Protein AF-K7LTE2-F1 (afdb_monomer_lite)

Organism: Glycine max (NCBI:txid3847)

Secondary structure (DSSP, 8-state):
--HHHHHHHHHHHHHHHHHHHHTS--S-STTTSPPPPPPHHHHHHH-TTSS---S--HHHHS------TTHHHHHHHHHHHHHTT---------HHHHHHHHHHHHHHHHHHHHHHHHHHHHHHHHHHHHHHHHTT-

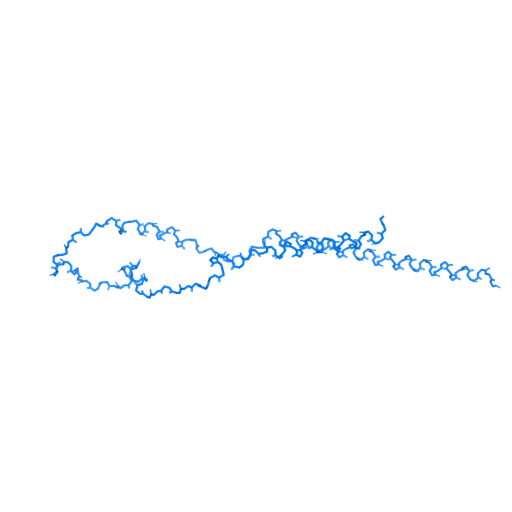Sequence (137 aa):
MSPIGLSFLFLISLALLSIARGQERAPHGLVYESPVAFPPAAYDFFHPNAQKPENKDPCVASKCSPLPLAAQVDATQIYENKASTTQKGGKQIGGGGVAGIITAVAFAVLLAMGIYYVKVTRQANMSRASNSVQSHA

Radius of gyration: 35.5 Å; chains: 1; bounding box: 80×42×93 Å

Foldseek 3Di:
DPPVVVVVVVVVVVVVVVVVVVPPPDCDDPVNDDDDDDDVVVVCVLCVPPPPPPPDPVCVVPVDDDDDPVVPPVSVVVVVVPVVPPPDPDPPCPPVNVVVVVVVVVVVVVVVVVVVVVVVVVVVVVVVVVVVVVVVD

Structure (mmCIF, N/CA/C/O backbone):
data_AF-K7LTE2-F1
#
_entry.id   AF-K7LTE2-F1
#
loop_
_atom_site.group_PDB
_atom_site.id
_atom_site.type_symbol
_atom_site.label_atom_id
_atom_site.label_alt_id
_atom_site.label_comp_id
_atom_site.label_asym_id
_atom_site.label_entity_id
_atom_site.label_seq_id
_atom_site.pdbx_PDB_ins_code
_atom_site.Cartn_x
_atom_site.Cartn_y
_atom_site.Cartn_z
_atom_site.occupancy
_atom_site.B_iso_or_equiv
_atom_site.auth_seq_id
_atom_site.auth_comp_id
_atom_site.auth_asym_id
_atom_site.auth_atom_id
_atom_site.pdbx_PDB_model_num
ATOM 1 N N . MET A 1 1 ? 24.617 -2.999 -17.315 1.00 54.69 1 MET A N 1
ATOM 2 C CA . MET A 1 1 ? 23.200 -3.385 -17.505 1.00 54.69 1 MET A CA 1
ATOM 3 C C . MET A 1 1 ? 22.584 -2.500 -18.571 1.00 54.69 1 MET A C 1
ATOM 5 O O . MET A 1 1 ? 22.782 -1.295 -18.517 1.00 54.69 1 MET A O 1
ATOM 9 N N . SER A 1 2 ? 21.890 -3.089 -19.548 1.00 80.31 2 SER A N 1
ATOM 10 C CA . SER A 1 2 ? 21.141 -2.326 -20.557 1.00 80.31 2 SER A CA 1
ATOM 11 C C . SER A 1 2 ? 20.030 -1.504 -19.878 1.00 80.31 2 SER A C 1
ATOM 13 O O . SER A 1 2 ? 19.411 -2.028 -18.945 1.00 80.31 2 SER A O 1
ATOM 15 N N . PRO A 1 3 ? 19.741 -0.263 -20.321 1.00 78.25 3 PRO A N 1
ATOM 16 C CA . PRO A 1 3 ? 18.633 0.538 -19.785 1.00 78.25 3 PRO A CA 1
ATOM 17 C C . PRO A 1 3 ? 17.294 -0.210 -19.853 1.00 78.25 3 PRO A C 1
ATOM 19 O O . PRO A 1 3 ? 16.482 -0.103 -18.941 1.00 78.25 3 PRO A O 1
ATOM 22 N N . ILE A 1 4 ? 17.122 -1.061 -20.870 1.00 82.81 4 ILE A N 1
ATOM 23 C CA . ILE A 1 4 ? 15.942 -1.916 -21.050 1.00 82.81 4 ILE A CA 1
ATOM 24 C C . ILE A 1 4 ? 15.788 -2.893 -19.875 1.00 82.81 4 ILE A C 1
ATOM 26 O O . ILE A 1 4 ? 14.687 -3.084 -19.365 1.00 82.81 4 ILE A O 1
ATOM 30 N N . GLY A 1 5 ? 16.896 -3.469 -19.398 1.00 82.69 5 GLY A N 1
ATOM 31 C CA . GLY A 1 5 ? 16.885 -4.390 -18.260 1.00 82.69 5 GLY A CA 1
ATOM 32 C C . GLY A 1 5 ? 16.481 -3.702 -16.955 1.00 82.69 5 GLY A C 1
ATOM 33 O O . GLY A 1 5 ? 15.711 -4.262 -16.181 1.00 82.69 5 GLY A O 1
ATOM 34 N N . LEU A 1 6 ? 16.937 -2.464 -16.734 1.00 85.44 6 LEU A N 1
ATOM 35 C CA . LEU A 1 6 ? 16.537 -1.662 -15.571 1.00 85.44 6 LEU A CA 1
ATOM 36 C C . LEU A 1 6 ? 15.048 -1.298 -15.611 1.00 85.44 6 LEU A C 1
ATOM 38 O O . LEU A 1 6 ? 14.363 -1.450 -14.601 1.00 85.44 6 LEU A O 1
ATOM 42 N N . SER A 1 7 ? 14.532 -0.875 -16.769 1.00 85.44 7 SER A N 1
ATOM 43 C CA . SER A 1 7 ? 13.102 -0.592 -16.940 1.00 85.44 7 SER A CA 1
ATOM 44 C C . SER A 1 7 ? 12.242 -1.829 -16.686 1.00 85.44 7 SER A C 1
ATOM 46 O O . SER A 1 7 ? 11.220 -1.734 -16.012 1.00 85.44 7 SER A O 1
ATOM 48 N N . PHE A 1 8 ? 12.671 -3.000 -17.163 1.00 87.12 8 PHE A N 1
ATOM 49 C CA . PHE A 1 8 ? 11.939 -4.248 -16.956 1.00 87.12 8 PHE A CA 1
ATOM 50 C C . PHE A 1 8 ? 11.896 -4.656 -15.476 1.00 87.12 8 PHE A C 1
ATOM 52 O O . PHE A 1 8 ? 10.829 -4.977 -14.956 1.00 87.12 8 PHE A O 1
ATOM 59 N N . LEU A 1 9 ? 13.025 -4.558 -14.763 1.00 88.25 9 LEU A N 1
ATOM 60 C CA . LEU A 1 9 ? 13.078 -4.815 -13.319 1.00 88.25 9 LEU A CA 1
ATOM 61 C C . LEU A 1 9 ? 12.208 -3.833 -12.521 1.00 88.25 9 LEU A C 1
ATOM 63 O O . LEU A 1 9 ? 11.549 -4.238 -11.562 1.00 88.25 9 LEU A O 1
ATOM 67 N N . PHE A 1 10 ? 12.167 -2.559 -12.923 1.00 88.12 10 PHE A N 1
ATOM 68 C CA . PHE A 1 10 ? 11.303 -1.555 -12.300 1.00 88.12 10 PHE A CA 1
ATOM 69 C C . PHE A 1 10 ? 9.816 -1.881 -12.491 1.00 88.12 10 PHE A C 1
ATOM 71 O O . PHE A 1 10 ? 9.054 -1.850 -11.525 1.00 88.12 10 PHE A O 1
ATOM 78 N N . LEU A 1 11 ? 9.407 -2.264 -13.705 1.00 90.19 11 LEU A N 1
ATOM 79 C CA . LEU A 1 11 ? 8.028 -2.671 -13.994 1.00 90.19 11 LEU A CA 1
ATOM 80 C C . LEU A 1 11 ? 7.624 -3.931 -13.220 1.00 90.19 11 LEU A C 1
ATOM 82 O O . LEU A 1 11 ? 6.537 -3.959 -12.645 1.00 90.19 11 LEU A O 1
ATOM 86 N N . ILE A 1 12 ? 8.502 -4.937 -13.134 1.00 91.31 12 ILE A N 1
ATOM 87 C CA . ILE A 1 12 ? 8.261 -6.135 -12.312 1.00 91.31 12 ILE A CA 1
ATOM 88 C C . ILE A 1 12 ? 8.098 -5.749 -10.841 1.00 91.31 12 ILE A C 1
ATOM 90 O O . ILE A 1 12 ? 7.165 -6.205 -10.186 1.00 91.31 12 ILE A O 1
ATOM 94 N N . SER A 1 13 ? 8.964 -4.876 -10.324 1.00 89.69 13 SER A N 1
ATOM 95 C CA . SER A 1 13 ? 8.897 -4.421 -8.930 1.0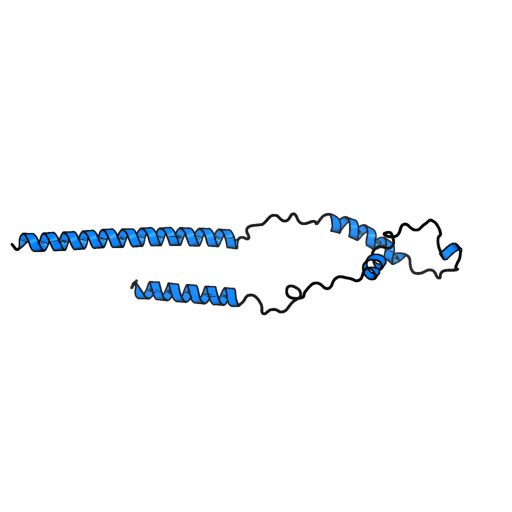0 89.69 13 SER A CA 1
ATOM 96 C C . SER A 1 13 ? 7.583 -3.690 -8.639 1.00 89.69 13 SER A C 1
ATOM 98 O O . SER A 1 13 ? 6.963 -3.913 -7.600 1.00 89.69 13 SER A O 1
ATOM 100 N N . LEU A 1 14 ? 7.115 -2.862 -9.578 1.00 88.81 14 LEU A N 1
ATOM 101 C CA . LEU A 1 14 ? 5.844 -2.150 -9.465 1.00 88.81 14 LEU A CA 1
ATOM 102 C C . LEU A 1 14 ? 4.636 -3.097 -9.543 1.00 88.81 14 LEU A C 1
ATOM 104 O O . LEU A 1 14 ? 3.669 -2.926 -8.797 1.00 88.81 14 LEU A O 1
ATOM 108 N N . ALA A 1 15 ? 4.701 -4.116 -10.405 1.00 87.88 15 ALA A N 1
ATOM 109 C CA . ALA A 1 15 ? 3.675 -5.149 -10.510 1.00 87.88 15 ALA A CA 1
ATOM 110 C C . ALA A 1 15 ? 3.579 -5.969 -9.214 1.00 87.88 15 ALA A C 1
ATOM 112 O O . ALA A 1 15 ? 2.489 -6.129 -8.671 1.00 87.88 15 ALA A O 1
ATOM 113 N N . LEU A 1 16 ? 4.716 -6.405 -8.661 1.00 86.75 16 LEU A N 1
ATOM 114 C CA . LEU A 1 16 ? 4.771 -7.131 -7.388 1.00 86.75 16 LEU A CA 1
ATOM 115 C C . LEU A 1 16 ? 4.229 -6.292 -6.223 1.00 86.75 16 LEU A C 1
ATOM 117 O O . LEU A 1 16 ? 3.462 -6.805 -5.409 1.00 86.75 16 LEU A O 1
ATOM 121 N N . LEU A 1 17 ? 4.561 -4.997 -6.164 1.00 83.94 17 LEU A N 1
ATOM 122 C CA . LEU A 1 17 ? 4.025 -4.091 -5.145 1.00 83.94 17 LEU A CA 1
ATOM 123 C C . LEU A 1 17 ? 2.504 -3.913 -5.277 1.00 83.94 17 LEU A C 1
ATOM 125 O O . LEU A 1 17 ? 1.796 -3.858 -4.272 1.00 83.94 17 LEU A O 1
ATOM 129 N N . SER A 1 18 ? 1.997 -3.852 -6.510 1.00 80.62 18 SER A N 1
ATOM 130 C CA . SER A 1 18 ? 0.560 -3.746 -6.783 1.00 80.62 18 SER A CA 1
ATOM 131 C C . SER A 1 18 ? -0.185 -5.016 -6.372 1.00 80.62 18 SER A C 1
ATOM 133 O O . SER A 1 18 ? -1.240 -4.921 -5.755 1.00 80.62 18 SER A O 1
ATOM 135 N N . ILE A 1 19 ? 0.385 -6.197 -6.635 1.00 77.88 19 ILE A N 1
ATOM 136 C CA . ILE A 1 19 ? -0.175 -7.481 -6.185 1.00 77.88 19 ILE A CA 1
ATOM 137 C C . ILE A 1 19 ? -0.167 -7.554 -4.655 1.00 77.88 19 ILE A C 1
ATOM 139 O O . ILE A 1 19 ? -1.172 -7.930 -4.063 1.00 77.88 19 ILE A O 1
ATOM 143 N N . ALA A 1 20 ? 0.923 -7.137 -4.004 1.00 75.12 20 ALA A N 1
ATOM 144 C CA . ALA A 1 20 ? 1.012 -7.120 -2.545 1.00 75.12 20 ALA A CA 1
ATOM 145 C C . ALA A 1 20 ? -0.049 -6.211 -1.901 1.00 75.12 20 ALA A C 1
ATOM 147 O O . ALA A 1 20 ? -0.611 -6.575 -0.873 1.00 75.12 20 ALA A O 1
ATOM 148 N N . ARG A 1 21 ? -0.368 -5.063 -2.520 1.00 70.44 21 ARG A N 1
ATOM 149 C CA . ARG A 1 21 ? -1.491 -4.215 -2.083 1.00 70.44 21 ARG A CA 1
ATOM 150 C C . ARG A 1 21 ? -2.859 -4.783 -2.450 1.00 70.44 21 ARG A C 1
ATOM 152 O O . ARG A 1 21 ? -3.785 -4.652 -1.672 1.00 70.44 21 ARG A O 1
ATOM 159 N N . GLY A 1 22 ? -3.008 -5.437 -3.600 1.00 63.59 22 GLY A N 1
ATOM 160 C CA . GLY A 1 22 ? -4.262 -6.097 -3.985 1.00 63.59 22 GLY A CA 1
ATOM 161 C C . GLY A 1 22 ? -4.593 -7.340 -3.148 1.00 63.59 22 GLY A C 1
ATOM 162 O O . GLY A 1 22 ? -5.724 -7.810 -3.178 1.00 63.59 22 GLY A O 1
ATOM 163 N N . GLN A 1 23 ? -3.619 -7.871 -2.401 1.00 59.16 23 GLN A N 1
ATOM 164 C CA . GLN A 1 23 ? -3.800 -8.921 -1.395 1.00 59.16 23 GLN A CA 1
ATOM 165 C C . GLN A 1 23 ? -4.253 -8.376 -0.032 1.00 59.16 23 GLN A C 1
ATOM 167 O O . GLN A 1 23 ? -4.312 -9.147 0.930 1.00 59.16 23 GLN A O 1
ATOM 172 N N . GLU A 1 24 ? -4.582 -7.080 0.079 1.00 58.25 24 GLU A N 1
ATOM 173 C CA . GLU A 1 24 ? -5.401 -6.583 1.185 1.00 58.25 24 GLU A CA 1
ATOM 174 C C . GLU A 1 24 ? -6.631 -7.493 1.236 1.00 58.25 24 GLU A C 1
ATOM 176 O O . GLU A 1 24 ? -7.380 -7.590 0.263 1.00 58.25 24 GLU A O 1
ATOM 181 N N . ARG A 1 25 ? -6.678 -8.312 2.295 1.00 64.62 25 ARG A N 1
ATOM 182 C CA . ARG A 1 25 ? -7.576 -9.456 2.487 1.00 64.62 25 ARG A CA 1
ATOM 183 C C . ARG A 1 25 ? -8.928 -9.183 1.836 1.00 64.62 25 ARG A C 1
ATOM 185 O O . ARG A 1 25 ? -9.488 -8.110 2.045 1.00 64.62 25 ARG A O 1
ATOM 192 N N . ALA A 1 26 ? -9.455 -10.163 1.091 1.00 63.75 26 ALA A N 1
ATOM 193 C CA . ALA A 1 26 ? -10.818 -10.078 0.569 1.00 63.75 26 ALA A CA 1
ATOM 194 C C . ALA A 1 26 ? -11.764 -9.563 1.673 1.00 63.75 26 ALA A C 1
ATOM 196 O O . ALA A 1 26 ? -11.496 -9.853 2.841 1.00 63.75 26 ALA A O 1
ATOM 197 N N . PRO A 1 27 ? -12.811 -8.790 1.329 1.00 66.25 27 PRO A N 1
ATOM 198 C CA . PRO A 1 27 ? -13.581 -7.964 2.262 1.00 66.25 27 PRO A CA 1
ATOM 199 C C . PRO A 1 27 ? -14.478 -8.810 3.177 1.00 66.25 27 PRO A C 1
ATOM 201 O O . PRO A 1 27 ? -15.700 -8.742 3.144 1.00 66.25 27 PRO A O 1
ATOM 204 N N . HIS A 1 28 ? -13.858 -9.684 3.954 1.00 73.44 28 HIS A N 1
ATOM 205 C CA . HIS A 1 28 ? -14.460 -10.634 4.856 1.00 73.44 28 HIS A CA 1
ATOM 206 C C . HIS A 1 28 ? -13.813 -10.457 6.225 1.00 73.44 28 HIS A C 1
ATOM 208 O O . HIS A 1 28 ? -12.604 -10.258 6.359 1.00 73.44 28 HIS A O 1
ATOM 214 N N . GLY A 1 29 ? -14.641 -10.531 7.257 1.00 74.19 29 GLY A N 1
ATOM 215 C CA . GLY A 1 29 ? -14.233 -10.332 8.639 1.00 74.19 29 GLY A CA 1
ATOM 216 C C . GLY A 1 29 ? -14.840 -9.075 9.249 1.00 74.19 29 GLY A C 1
ATOM 217 O O . GLY A 1 29 ? -15.235 -8.143 8.551 1.00 74.19 29 GLY A O 1
ATOM 218 N N . LEU A 1 30 ? -14.869 -9.071 10.581 1.00 74.31 30 LEU A N 1
ATOM 219 C CA . LEU A 1 30 ? -15.496 -8.061 11.443 1.00 74.31 30 LEU A CA 1
ATOM 220 C C . LEU A 1 30 ? -15.049 -6.614 11.174 1.00 74.31 30 LEU A C 1
ATOM 222 O O . LEU A 1 30 ? -15.724 -5.685 11.591 1.00 74.31 30 LEU A O 1
ATOM 226 N N . VAL A 1 31 ? -13.924 -6.406 10.482 1.00 77.75 31 VAL A N 1
ATOM 227 C CA . VAL A 1 31 ? -13.444 -5.070 10.086 1.00 77.75 31 VAL A CA 1
ATOM 228 C C . VAL A 1 31 ? -14.336 -4.433 9.011 1.00 77.75 31 VAL A C 1
ATOM 230 O O . VAL A 1 31 ? -14.451 -3.212 8.967 1.00 77.75 31 VAL A O 1
ATOM 233 N N . TYR A 1 32 ? -14.964 -5.244 8.154 1.00 75.44 32 TYR A N 1
ATOM 234 C CA . TYR A 1 32 ? -15.868 -4.783 7.092 1.00 75.44 32 TYR A CA 1
ATOM 235 C C . TYR A 1 32 ? -17.343 -4.808 7.508 1.00 75.44 32 TYR A C 1
ATOM 237 O O . TYR A 1 32 ? -18.196 -4.301 6.779 1.00 75.44 32 TYR A O 1
ATOM 245 N N . GLU A 1 33 ? -17.661 -5.403 8.657 1.00 79.06 33 GLU A N 1
ATOM 246 C CA . GLU A 1 33 ? -19.015 -5.396 9.194 1.00 79.06 33 GLU A CA 1
ATOM 247 C C . GLU A 1 33 ? -19.285 -4.045 9.864 1.00 79.06 33 GLU A C 1
ATOM 249 O O . GLU A 1 33 ? -18.483 -3.551 10.658 1.00 79.06 33 GLU A O 1
ATOM 254 N N . SER A 1 34 ? -20.413 -3.415 9.531 1.00 80.50 34 SER A N 1
ATOM 255 C CA . SER A 1 34 ? -20.828 -2.199 10.231 1.00 80.50 34 SER A CA 1
ATOM 256 C C . SER A 1 34 ? -21.174 -2.576 11.673 1.00 80.50 34 SER A C 1
ATOM 258 O O . SER A 1 34 ? -22.015 -3.458 11.856 1.00 80.50 34 SER A O 1
ATOM 260 N N . PRO A 1 35 ? -20.567 -1.951 12.699 1.00 78.62 35 PRO A N 1
ATOM 261 C CA . PRO A 1 35 ? -20.861 -2.300 14.079 1.00 78.62 35 PRO A CA 1
ATOM 262 C C . PRO A 1 35 ? -22.347 -2.062 14.354 1.00 78.62 35 PRO A C 1
ATOM 264 O O . PRO A 1 35 ? -22.836 -0.933 14.278 1.00 78.62 35 PRO A O 1
ATOM 267 N N . VAL A 1 36 ? -23.075 -3.135 14.658 1.00 82.19 36 VAL A N 1
ATOM 268 C CA . VAL A 1 36 ? -24.469 -3.038 15.086 1.00 82.19 36 VAL A CA 1
ATOM 269 C C . VAL A 1 36 ? -24.474 -2.447 16.490 1.00 82.19 36 VAL A C 1
ATOM 271 O O . VAL A 1 36 ? -23.858 -2.990 17.408 1.00 82.19 36 VAL A O 1
ATOM 274 N N . ALA A 1 37 ? -25.149 -1.312 16.661 1.00 83.06 37 ALA A N 1
ATOM 275 C CA . ALA A 1 37 ? -25.312 -0.713 17.976 1.00 83.06 37 ALA A CA 1
ATOM 276 C C . ALA A 1 37 ? -26.110 -1.667 18.877 1.00 83.06 37 ALA A C 1
ATOM 278 O O . ALA A 1 37 ? -27.190 -2.131 18.504 1.00 83.06 37 ALA A O 1
ATOM 279 N N . PHE A 1 38 ? -25.582 -1.955 20.068 1.00 82.75 38 PHE A N 1
ATOM 280 C CA . PHE A 1 38 ? -26.312 -2.734 21.062 1.00 82.75 38 PHE A CA 1
ATOM 281 C C . PHE A 1 38 ? -27.595 -1.992 21.476 1.00 82.75 38 PHE A C 1
ATOM 283 O O . PHE A 1 38 ? -27.557 -0.772 21.665 1.00 82.75 38 PHE A O 1
ATOM 290 N N . PRO A 1 39 ? -28.730 -2.694 21.647 1.00 88.00 39 PRO A N 1
ATOM 291 C CA . PRO A 1 39 ? -29.947 -2.070 22.150 1.00 88.00 39 PRO A CA 1
ATOM 292 C C . PRO A 1 39 ? -29.725 -1.550 23.585 1.00 88.00 39 PRO A C 1
ATOM 294 O O . PRO A 1 39 ? -29.016 -2.206 24.352 1.00 88.00 39 PRO A O 1
ATOM 297 N N . PRO A 1 40 ? -30.359 -0.434 24.004 1.00 84.31 40 PRO A N 1
ATOM 298 C CA . PRO A 1 40 ? -30.192 0.124 25.353 1.00 84.31 40 PRO A CA 1
ATOM 299 C C . PRO A 1 40 ? -30.445 -0.887 26.483 1.00 84.31 40 PRO A C 1
ATOM 301 O O . PRO A 1 40 ? -29.722 -0.903 27.471 1.00 84.31 40 PRO A O 1
ATOM 304 N N . ALA A 1 41 ? -31.388 -1.816 26.296 1.00 83.88 41 ALA A N 1
ATOM 305 C CA . ALA A 1 41 ? -31.659 -2.881 27.264 1.00 83.88 41 ALA A CA 1
ATOM 306 C C . ALA A 1 41 ? -30.458 -3.822 27.500 1.00 83.88 41 ALA A C 1
ATOM 308 O O . ALA A 1 41 ? -30.298 -4.357 28.594 1.00 83.88 41 ALA A O 1
ATOM 309 N N . ALA A 1 42 ? -29.591 -4.020 26.498 1.00 86.50 42 ALA A N 1
ATOM 310 C CA . ALA A 1 42 ? -28.360 -4.789 26.675 1.00 86.50 42 ALA A CA 1
ATOM 311 C C . ALA A 1 42 ? -27.339 -4.018 27.523 1.00 86.50 42 ALA A C 1
ATOM 313 O O . ALA A 1 42 ? -26.614 -4.629 28.302 1.00 86.50 42 ALA A O 1
ATOM 314 N N . TYR A 1 43 ? -27.305 -2.685 27.419 1.00 84.75 43 TYR A N 1
ATOM 315 C CA . TYR A 1 43 ? -26.490 -1.862 28.309 1.00 84.75 43 TYR A CA 1
ATOM 316 C C . TYR A 1 43 ? -26.952 -2.023 29.762 1.00 84.75 43 TYR A C 1
ATOM 318 O O . TYR A 1 43 ? -26.125 -2.344 30.612 1.00 84.75 43 TYR A O 1
ATOM 326 N N . ASP A 1 44 ? -28.254 -1.907 30.031 1.00 83.25 44 ASP A N 1
ATOM 327 C CA . ASP A 1 44 ? -28.811 -2.066 31.383 1.00 83.25 44 ASP A CA 1
ATOM 328 C C . ASP A 1 44 ? -28.549 -3.464 31.966 1.00 83.25 44 ASP A C 1
ATOM 330 O O . ASP A 1 44 ? -28.218 -3.592 33.144 1.00 83.25 44 ASP A O 1
ATOM 334 N N . PHE A 1 45 ? -28.613 -4.512 31.135 1.00 83.69 45 PHE A N 1
ATOM 335 C CA . PHE A 1 45 ? -28.299 -5.883 31.549 1.00 83.69 45 PHE A CA 1
ATOM 336 C C . PHE A 1 45 ? -26.869 -6.026 32.099 1.00 83.69 45 PHE A C 1
ATOM 338 O O . PHE A 1 45 ? -26.660 -6.697 33.108 1.00 83.69 45 PHE A O 1
ATOM 345 N N . PHE A 1 46 ? -25.881 -5.387 31.462 1.00 84.12 46 PHE A N 1
ATOM 346 C CA . PHE A 1 46 ? -24.481 -5.437 31.907 1.00 84.12 46 PHE A CA 1
ATOM 347 C C . PHE A 1 46 ? -24.108 -4.335 32.914 1.00 84.12 46 PHE A C 1
ATOM 349 O O . PHE A 1 46 ? -23.008 -4.368 33.464 1.00 84.12 46 PHE A O 1
ATOM 356 N N . HIS A 1 47 ? -25.003 -3.380 33.188 1.00 83.75 47 HIS A N 1
ATOM 357 C CA . HIS A 1 47 ? -24.772 -2.268 34.114 1.00 83.75 47 HIS A CA 1
ATOM 358 C C . HIS A 1 47 ? -25.907 -2.171 35.148 1.00 83.75 47 HIS A C 1
ATOM 360 O O . HIS A 1 47 ? -26.638 -1.178 35.169 1.00 83.75 47 HIS A O 1
ATOM 366 N N . PRO A 1 48 ? -26.034 -3.148 36.069 1.00 73.56 48 PRO A N 1
ATOM 367 C CA . PRO A 1 48 ? -27.134 -3.190 37.040 1.00 73.56 48 PRO A CA 1
ATOM 368 C C . PRO A 1 48 ? -27.190 -1.961 37.964 1.00 73.56 48 PRO A C 1
ATOM 370 O O . PRO A 1 48 ? -28.242 -1.646 38.506 1.00 73.56 48 PRO A O 1
ATOM 373 N N . ASN A 1 49 ? -26.073 -1.241 38.120 1.00 73.44 49 ASN A N 1
ATOM 374 C CA . ASN A 1 49 ? -25.982 -0.027 38.935 1.00 73.44 49 ASN A CA 1
ATOM 375 C C . ASN A 1 49 ? -26.215 1.279 38.148 1.00 73.44 49 ASN A C 1
ATOM 377 O O . ASN A 1 49 ? -26.155 2.354 38.744 1.00 73.44 49 ASN A O 1
ATOM 381 N N . ALA A 1 50 ? -26.422 1.230 36.824 1.00 71.94 50 ALA A N 1
ATOM 382 C CA . ALA A 1 50 ? -26.644 2.441 36.023 1.00 71.94 50 ALA A CA 1
ATOM 383 C C . ALA A 1 50 ? -27.949 3.145 36.418 1.00 71.94 50 ALA A C 1
ATOM 385 O O . ALA A 1 50 ? -28.019 4.375 36.468 1.00 71.94 50 ALA A O 1
ATOM 386 N N . GLN A 1 51 ? -28.967 2.364 36.771 1.00 65.88 51 GLN A N 1
ATOM 387 C CA . GLN A 1 51 ? -30.144 2.876 37.450 1.00 65.88 51 GLN A CA 1
ATOM 388 C C . GLN A 1 51 ? -29.818 2.888 38.938 1.00 65.88 51 GLN A C 1
ATOM 390 O O . GLN A 1 51 ? -29.615 1.831 39.526 1.00 65.88 51 GLN A O 1
ATOM 395 N N . LYS A 1 52 ? -29.733 4.075 39.553 1.00 62.72 52 LYS A N 1
ATOM 396 C CA . LYS A 1 52 ? -29.676 4.185 41.016 1.00 62.72 52 LYS A CA 1
ATOM 397 C C . LYS A 1 52 ? -30.866 3.391 41.563 1.00 62.72 52 LYS A C 1
ATOM 399 O O . LYS A 1 52 ? -31.993 3.825 41.312 1.00 62.72 52 LYS A O 1
ATOM 404 N N . PRO A 1 53 ? -30.669 2.266 42.273 1.00 59.34 53 PRO A N 1
ATOM 405 C CA . PRO A 1 53 ? -31.786 1.627 42.930 1.00 59.34 53 PRO A CA 1
ATOM 406 C C . PRO A 1 53 ? -32.255 2.621 43.986 1.00 59.34 53 PRO A C 1
ATOM 408 O O . PRO A 1 53 ? -31.530 2.942 44.931 1.00 59.34 53 PRO A O 1
ATOM 411 N N . GLU A 1 54 ? -33.442 3.183 43.783 1.00 57.38 54 GLU A N 1
ATOM 412 C CA . GLU A 1 54 ? -34.157 3.906 44.820 1.00 57.38 54 GLU A CA 1
ATOM 413 C C . GLU A 1 54 ? -34.477 2.879 45.910 1.00 57.38 54 GLU A C 1
ATOM 415 O O . GLU A 1 54 ? -35.495 2.203 45.852 1.00 57.38 54 GLU A O 1
ATOM 420 N N . ASN A 1 55 ? -33.513 2.688 46.815 1.00 54.31 55 ASN A N 1
ATOM 421 C CA . ASN A 1 55 ? -33.563 2.020 48.111 1.00 54.31 55 ASN A CA 1
ATOM 422 C C . ASN A 1 55 ? -34.857 1.240 48.401 1.00 54.31 55 ASN A C 1
ATOM 424 O O . ASN A 1 55 ? -35.649 1.625 49.260 1.00 54.31 55 ASN A O 1
ATOM 428 N N . LYS A 1 56 ? -35.077 0.153 47.667 1.00 56.06 56 LYS A N 1
ATOM 429 C CA . LYS A 1 56 ? -36.049 -0.890 47.972 1.00 56.06 56 LYS A CA 1
ATOM 430 C C . LYS A 1 56 ? -35.476 -2.150 47.372 1.00 56.06 56 LYS A C 1
ATOM 432 O O . LYS A 1 56 ? -35.550 -2.325 46.163 1.00 56.06 56 LYS A O 1
ATOM 437 N N . ASP A 1 57 ? -34.903 -3.011 48.202 1.00 57.72 57 ASP A N 1
ATOM 438 C CA . ASP A 1 57 ? -34.695 -4.400 47.815 1.00 57.72 57 ASP A CA 1
ATOM 439 C C . ASP A 1 57 ? -36.062 -4.951 47.367 1.00 57.72 57 ASP A C 1
ATOM 441 O O . ASP A 1 57 ? -36.945 -5.149 48.210 1.00 57.72 57 ASP A O 1
ATOM 445 N N . PRO A 1 58 ? -36.300 -5.202 46.064 1.00 60.59 58 PRO A N 1
ATOM 446 C CA . PRO A 1 58 ? -37.588 -5.730 45.608 1.00 60.59 58 PRO A CA 1
ATOM 447 C C . PRO A 1 58 ? -37.853 -7.130 46.191 1.00 60.59 58 PRO A C 1
ATOM 449 O O . PRO A 1 58 ? -38.991 -7.608 46.209 1.00 60.59 58 PRO A O 1
ATOM 452 N N . CYS A 1 59 ? -36.810 -7.763 46.737 1.00 62.09 59 CYS A N 1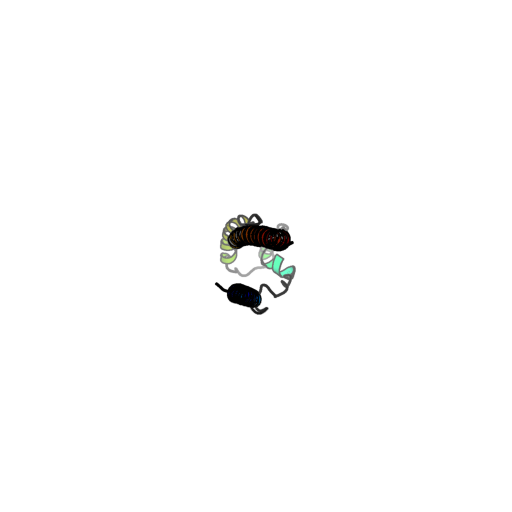
ATOM 453 C CA . CYS A 1 59 ? -36.872 -9.041 47.425 1.00 62.09 59 CYS A CA 1
ATOM 454 C C . CYS A 1 59 ? -37.317 -8.962 48.896 1.00 62.09 59 CYS A C 1
ATOM 456 O O . CYS A 1 59 ? -37.595 -9.994 49.501 1.00 62.09 59 CYS A O 1
ATOM 458 N N . VAL A 1 60 ? -37.436 -7.763 49.479 1.00 61.62 60 VAL A N 1
ATOM 459 C CA . VAL A 1 60 ? -38.131 -7.590 50.768 1.00 61.62 60 VAL A CA 1
ATOM 460 C C . VAL A 1 60 ? -39.648 -7.674 50.562 1.00 61.62 60 VAL A C 1
ATOM 462 O O . VAL A 1 60 ? -40.357 -8.218 51.406 1.00 61.62 60 VAL A O 1
ATOM 465 N N . ALA A 1 61 ? -40.150 -7.185 49.421 1.00 61.28 61 ALA A N 1
ATOM 466 C CA . ALA A 1 61 ? -41.574 -7.220 49.079 1.00 61.28 61 ALA A CA 1
ATOM 467 C C . ALA A 1 61 ? -42.008 -8.530 48.396 1.00 61.28 61 ALA A C 1
ATOM 469 O O . ALA A 1 61 ? -43.131 -8.991 48.599 1.00 61.28 61 ALA A O 1
ATOM 470 N N . SER A 1 62 ? -41.135 -9.149 47.599 1.00 59.66 62 SER A N 1
ATOM 471 C CA . SER A 1 62 ? -41.400 -10.426 46.930 1.00 59.66 62 SER A CA 1
ATOM 472 C C . SER A 1 62 ? -40.390 -11.469 47.395 1.00 59.66 62 SER A C 1
ATOM 474 O O . SER A 1 62 ? -39.199 -11.197 47.430 1.00 59.66 62 SER A O 1
ATOM 476 N N . LYS A 1 63 ? -40.832 -12.670 47.784 1.00 64.31 63 LYS A N 1
ATOM 477 C CA . LYS A 1 63 ? -39.922 -13.759 48.177 1.00 64.31 63 LYS A CA 1
ATOM 478 C C . LYS A 1 63 ? -39.117 -14.235 46.961 1.00 64.31 63 LYS A C 1
ATOM 480 O O . LYS A 1 63 ? -39.493 -15.208 46.313 1.00 64.31 63 LYS A O 1
ATOM 485 N N . CYS A 1 64 ? -38.045 -13.528 46.622 1.00 70.25 64 CYS A N 1
ATOM 486 C CA . CYS A 1 64 ? -37.161 -13.902 45.529 1.00 70.25 64 CYS A CA 1
ATOM 487 C C . CYS A 1 64 ? -36.494 -15.246 45.829 1.00 70.25 64 CYS A C 1
ATOM 489 O O . CYS A 1 64 ? -36.039 -15.496 46.947 1.00 70.25 64 CYS A O 1
ATOM 491 N N . SER A 1 65 ? -36.406 -16.100 44.812 1.00 65.44 65 SER A N 1
ATOM 492 C CA . SER A 1 65 ? -35.549 -17.281 44.868 1.00 65.44 65 SER A CA 1
ATOM 493 C C . SER A 1 65 ? -34.080 -16.830 44.847 1.00 65.44 65 SER A C 1
ATOM 495 O O . SER A 1 65 ? -33.764 -15.898 44.101 1.00 65.44 65 SER A O 1
ATOM 497 N N . PRO A 1 66 ? -33.180 -17.428 45.649 1.00 58.22 66 PRO A N 1
ATOM 498 C CA . PRO A 1 66 ? -31.773 -17.049 45.672 1.00 58.22 66 PRO A CA 1
ATOM 499 C C . PRO A 1 66 ? -31.116 -17.434 44.342 1.00 58.22 66 PRO A C 1
ATOM 501 O O . PRO A 1 66 ? -30.693 -18.573 44.154 1.00 58.22 66 PRO A O 1
ATOM 504 N N . LEU A 1 67 ? -31.031 -16.497 43.396 1.00 57.78 67 LEU A N 1
ATOM 505 C CA . LEU A 1 67 ? -30.140 -16.669 42.253 1.00 57.78 67 LEU A CA 1
ATOM 506 C C . LEU A 1 67 ? -28.684 -16.516 42.725 1.00 57.78 67 LEU A C 1
ATOM 508 O O . LEU A 1 67 ? -28.400 -15.672 43.580 1.00 57.78 67 LEU A O 1
ATOM 512 N N . PRO A 1 68 ? -27.758 -17.345 42.210 1.00 56.12 68 PRO A N 1
ATOM 513 C CA . PRO A 1 68 ? -26.398 -17.434 42.713 1.00 56.12 68 PRO A CA 1
ATOM 514 C C . PRO A 1 68 ? -25.666 -16.106 42.526 1.00 56.12 68 PRO A C 1
ATOM 516 O O . PRO A 1 68 ? -25.315 -15.697 41.421 1.00 56.12 68 PRO A O 1
ATOM 519 N N . LEU A 1 69 ? -25.370 -15.479 43.660 1.00 54.84 69 LEU A N 1
ATOM 520 C CA . LEU A 1 69 ? -24.620 -14.237 43.839 1.00 54.84 69 LEU A CA 1
ATOM 521 C C . LEU A 1 69 ? -23.167 -14.288 43.297 1.00 54.84 69 LEU A C 1
ATOM 523 O O . LEU A 1 69 ? -22.400 -13.346 43.469 1.00 54.84 69 LEU A O 1
ATOM 527 N N . ALA A 1 70 ? -22.769 -15.382 42.644 1.00 56.34 70 ALA A N 1
ATOM 528 C CA . ALA A 1 70 ? -21.436 -15.580 42.085 1.00 56.34 70 ALA A CA 1
ATOM 529 C C . ALA A 1 70 ? -21.162 -14.716 40.839 1.00 56.34 70 ALA A C 1
ATOM 531 O O . ALA A 1 70 ? -20.009 -14.401 40.567 1.00 56.34 70 ALA A O 1
ATOM 532 N N . ALA A 1 71 ? -22.191 -14.278 40.103 1.00 56.41 71 ALA A N 1
ATOM 533 C CA . ALA A 1 71 ? -21.988 -13.503 38.873 1.00 56.41 71 ALA A CA 1
ATOM 534 C C . ALA A 1 71 ? -21.525 -12.051 39.116 1.00 56.41 71 ALA A C 1
ATOM 536 O O . ALA A 1 71 ? -20.884 -11.459 38.252 1.00 56.41 71 ALA A O 1
ATOM 537 N N . GLN A 1 72 ? -21.823 -11.466 40.283 1.00 55.19 72 GLN A N 1
ATOM 538 C CA . GLN A 1 72 ? -21.507 -10.057 40.558 1.00 55.19 72 GLN A CA 1
ATOM 539 C C . GLN A 1 72 ? -20.082 -9.818 41.080 1.00 55.19 72 GLN A C 1
ATOM 541 O O . GLN A 1 72 ? -19.578 -8.705 40.961 1.00 55.19 72 GLN A O 1
ATOM 546 N N . VAL A 1 73 ? -19.423 -10.837 41.645 1.00 57.62 73 VAL A N 1
ATOM 547 C CA . VAL A 1 73 ? -18.095 -10.668 42.268 1.00 57.62 73 VAL A CA 1
ATOM 548 C C . VAL A 1 73 ? -16.975 -10.586 41.223 1.00 57.62 73 VAL A C 1
ATOM 550 O O . VAL A 1 73 ? -15.996 -9.884 41.444 1.00 57.62 73 VAL A O 1
ATOM 553 N N . ASP A 1 74 ? -17.132 -11.222 40.060 1.00 54.06 74 ASP A N 1
ATOM 554 C CA . ASP A 1 74 ? -16.084 -11.250 39.024 1.00 54.06 74 ASP A CA 1
ATOM 555 C C . ASP A 1 74 ? -16.140 -10.030 38.074 1.00 54.06 74 ASP A C 1
ATOM 557 O O . ASP A 1 74 ? -15.145 -9.614 37.477 1.00 54.06 74 ASP A O 1
ATOM 561 N N . ALA A 1 75 ? -17.306 -9.386 37.948 1.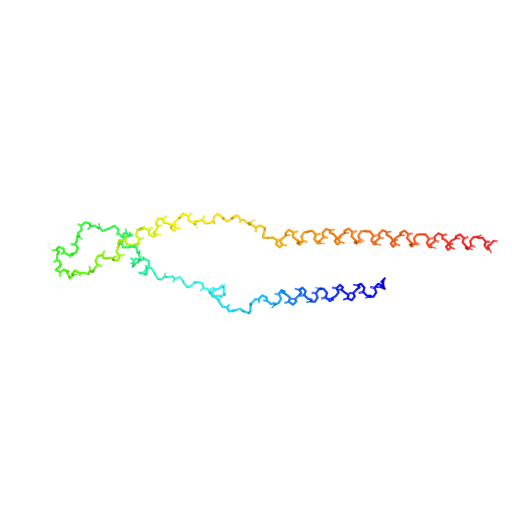00 55.69 75 ALA A N 1
ATOM 562 C CA . ALA A 1 75 ? -17.487 -8.261 37.029 1.00 55.69 75 ALA A CA 1
ATOM 563 C C . ALA A 1 75 ? -16.741 -6.988 37.475 1.00 55.69 75 ALA A C 1
ATOM 565 O O . ALA A 1 75 ? -16.219 -6.252 36.633 1.00 55.69 75 ALA A O 1
ATOM 566 N N . THR A 1 76 ? -16.651 -6.728 38.783 1.00 56.00 76 THR A N 1
ATOM 567 C CA . THR A 1 76 ? -15.979 -5.535 39.327 1.00 56.00 76 THR A CA 1
ATOM 568 C C . THR A 1 76 ? -14.464 -5.600 39.162 1.00 56.00 76 THR A C 1
ATOM 570 O O . THR A 1 76 ? -13.860 -4.620 38.726 1.00 56.00 76 THR A O 1
ATOM 573 N N . GLN A 1 77 ? -13.842 -6.756 39.415 1.00 55.44 77 GLN A N 1
ATOM 574 C CA . GLN A 1 77 ? -12.388 -6.902 39.291 1.00 55.44 77 GLN A CA 1
ATOM 575 C C . GLN A 1 77 ? -11.924 -6.798 37.828 1.00 55.44 77 GLN A C 1
ATOM 577 O O . GLN A 1 77 ? -10.875 -6.229 37.522 1.00 55.44 77 GLN A O 1
ATOM 582 N N . ILE A 1 78 ? -12.742 -7.294 36.899 1.00 56.03 78 ILE A N 1
ATOM 583 C CA . ILE A 1 78 ? -12.470 -7.203 35.467 1.00 56.03 78 ILE A CA 1
ATOM 584 C C . ILE A 1 78 ? -12.647 -5.760 34.947 1.00 56.03 78 ILE A C 1
ATOM 586 O O . ILE A 1 78 ? -11.936 -5.355 34.023 1.00 56.03 78 ILE A O 1
ATOM 590 N N . TYR A 1 79 ? -13.558 -4.969 35.523 1.00 50.97 79 TYR A N 1
ATOM 591 C CA . TYR A 1 79 ? -13.808 -3.581 35.114 1.00 50.97 79 TYR A CA 1
ATOM 592 C C . TYR A 1 79 ? -12.624 -2.648 35.424 1.00 50.97 79 TYR A C 1
ATOM 594 O O . TYR A 1 79 ? -12.240 -1.844 34.571 1.00 50.97 79 TYR A O 1
ATOM 602 N N . GLU A 1 80 ? -11.978 -2.808 36.583 1.00 53.03 80 GLU A N 1
ATOM 603 C CA . GLU A 1 80 ? -10.832 -1.972 36.973 1.00 53.03 80 GLU A CA 1
ATOM 604 C C . GLU A 1 80 ? -9.596 -2.213 36.082 1.00 53.03 80 GLU A C 1
ATOM 606 O O . GLU A 1 80 ? -8.884 -1.276 35.715 1.00 53.03 80 GLU A O 1
ATOM 611 N N . ASN A 1 81 ? -9.389 -3.451 35.620 1.00 52.28 81 ASN A N 1
ATOM 612 C CA . ASN A 1 81 ? -8.277 -3.773 34.720 1.00 52.28 81 ASN A CA 1
ATOM 613 C C . ASN A 1 81 ? -8.485 -3.207 33.295 1.00 52.28 81 ASN A C 1
ATOM 615 O O . ASN A 1 81 ? -7.542 -2.758 32.644 1.00 52.28 81 ASN A O 1
ATOM 619 N N . LYS A 1 82 ? -9.727 -3.181 32.792 1.00 51.69 82 LYS A N 1
ATOM 620 C CA . LYS A 1 82 ? -10.007 -2.800 31.394 1.00 51.69 82 LYS A CA 1
ATOM 621 C C . LYS A 1 82 ? -10.077 -1.292 31.155 1.00 51.69 82 LYS A C 1
ATOM 623 O O . LYS A 1 82 ? -9.701 -0.846 30.073 1.00 51.69 82 LYS A O 1
ATOM 628 N N . ALA A 1 83 ? -10.516 -0.495 32.131 1.00 52.16 83 ALA A N 1
ATOM 629 C CA . ALA A 1 83 ? -10.610 0.961 31.966 1.00 52.16 83 ALA A CA 1
ATOM 630 C C . ALA A 1 83 ? -9.232 1.631 31.754 1.00 52.16 83 ALA A C 1
ATOM 632 O O . ALA A 1 83 ? -9.124 2.667 31.096 1.00 52.16 83 ALA A O 1
ATOM 633 N N . SER A 1 84 ? -8.161 0.993 32.233 1.00 51.94 84 SER A N 1
ATOM 634 C CA . SER A 1 84 ? -6.785 1.495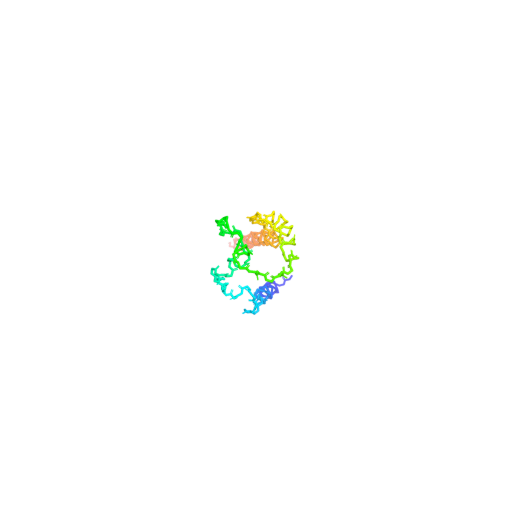 32.143 1.00 51.94 84 SER A CA 1
ATOM 635 C C . SER A 1 84 ? -6.147 1.349 30.753 1.00 51.94 84 SER A C 1
ATOM 637 O O . SER A 1 84 ? -5.092 1.928 30.503 1.00 51.94 84 SER A O 1
ATOM 639 N N . THR A 1 85 ? -6.780 0.630 29.816 1.00 49.28 85 THR A N 1
ATOM 640 C CA . THR A 1 85 ? -6.283 0.478 28.436 1.00 49.28 85 THR A CA 1
ATOM 641 C C . THR A 1 85 ? -7.061 1.342 27.443 1.00 49.28 85 THR A C 1
ATOM 643 O O . THR A 1 85 ? -7.362 0.945 26.321 1.00 49.28 85 THR A O 1
ATOM 646 N N . THR A 1 86 ? -7.371 2.587 27.820 1.00 48.16 86 THR A N 1
ATOM 647 C CA . THR A 1 86 ? -7.642 3.612 26.801 1.00 48.16 86 THR A CA 1
ATOM 648 C C . THR A 1 86 ? -6.313 3.910 26.115 1.00 48.16 86 THR A C 1
ATOM 650 O O . THR A 1 86 ? -5.547 4.788 26.516 1.00 48.16 86 THR A O 1
ATOM 653 N N . GLN A 1 87 ? -5.994 3.074 25.125 1.00 46.16 87 GLN A N 1
ATOM 654 C CA . GLN A 1 87 ? -4.798 3.154 24.310 1.00 46.16 87 GLN A CA 1
ATOM 655 C C . GLN A 1 87 ? -4.764 4.514 23.625 1.00 46.16 87 GLN A C 1
ATOM 657 O O . GLN A 1 87 ? -5.449 4.784 22.642 1.00 46.16 87 GLN A O 1
ATOM 662 N N . LYS A 1 88 ? -3.939 5.381 24.207 1.00 48.03 88 LYS A N 1
ATOM 663 C CA . LYS A 1 88 ? -3.381 6.600 23.642 1.00 48.03 88 LYS A CA 1
ATOM 664 C C . LYS A 1 88 ? -3.177 6.403 22.138 1.00 48.03 88 LYS A C 1
ATOM 666 O O . LYS A 1 88 ? -2.270 5.678 21.733 1.00 48.03 88 LYS A O 1
ATOM 671 N N . GLY A 1 89 ? -4.025 7.053 21.339 1.00 49.78 89 GLY A N 1
ATOM 672 C CA . GLY A 1 89 ? -3.978 7.114 19.876 1.00 49.78 89 GLY A CA 1
ATOM 673 C C . GLY A 1 89 ? -2.747 7.865 19.369 1.00 49.78 89 GLY A C 1
ATOM 674 O O . GLY A 1 89 ? -2.846 8.838 18.627 1.00 49.78 89 GLY A O 1
ATOM 675 N N . GLY A 1 90 ? -1.563 7.444 19.807 1.00 54.12 90 GLY A N 1
ATOM 676 C CA . GLY A 1 90 ? -0.311 7.824 19.197 1.00 54.12 90 GLY A CA 1
ATOM 677 C C . GLY A 1 90 ? -0.286 7.152 17.842 1.00 54.12 90 GLY A C 1
ATOM 678 O O . GLY A 1 90 ? -0.234 5.929 17.762 1.00 54.12 90 GLY A O 1
ATOM 679 N N . LYS A 1 91 ? -0.352 7.959 16.788 1.00 59.12 91 LYS A N 1
ATOM 680 C CA . LYS A 1 91 ? -0.068 7.578 15.408 1.00 59.12 91 LYS A CA 1
ATOM 681 C C . LYS A 1 91 ? 1.355 7.016 15.353 1.00 59.12 91 LYS A C 1
ATOM 683 O O . LYS A 1 91 ? 2.307 7.723 15.037 1.00 59.12 91 LYS A O 1
ATOM 688 N N . GLN A 1 92 ? 1.510 5.760 15.755 1.00 61.06 92 GLN A N 1
ATOM 689 C CA . GLN A 1 92 ? 2.744 5.016 15.637 1.00 61.06 92 GLN A CA 1
ATOM 690 C C . GLN A 1 92 ? 2.954 4.863 14.140 1.00 61.06 92 GLN A C 1
ATOM 692 O O . GLN A 1 92 ? 2.211 4.160 13.458 1.00 61.06 92 GLN A O 1
ATOM 697 N N . ILE A 1 93 ? 3.912 5.618 13.610 1.00 56.16 93 ILE A N 1
ATOM 698 C CA . ILE A 1 93 ? 4.445 5.402 12.272 1.00 56.16 93 ILE A CA 1
ATOM 699 C C . ILE A 1 93 ? 4.975 3.969 12.300 1.00 56.16 93 ILE A C 1
ATOM 701 O O . ILE A 1 93 ? 6.053 3.710 12.828 1.00 56.16 93 ILE A O 1
ATOM 705 N N . GLY A 1 94 ? 4.150 3.023 11.843 1.00 63.47 94 GLY A N 1
ATOM 706 C CA . GLY A 1 94 ? 4.518 1.615 11.793 1.00 63.47 94 GLY A CA 1
ATOM 707 C C . GLY A 1 94 ? 5.808 1.476 10.995 1.00 63.47 94 GLY A C 1
ATOM 708 O O . GLY A 1 94 ? 6.038 2.261 10.074 1.00 63.47 94 GLY A O 1
ATOM 709 N N . GLY A 1 95 ? 6.657 0.503 11.335 1.00 68.12 95 GLY A N 1
ATOM 710 C CA . GLY A 1 95 ? 7.998 0.359 10.747 1.00 68.12 95 GLY A CA 1
ATOM 711 C C . GLY A 1 95 ? 8.047 0.420 9.209 1.00 68.12 95 GLY A C 1
ATOM 712 O O . GLY A 1 95 ? 9.047 0.857 8.645 1.00 68.12 95 GLY A O 1
ATOM 713 N N . GLY A 1 96 ? 6.943 0.096 8.523 1.00 65.62 96 GLY A N 1
ATOM 714 C CA . GLY A 1 96 ? 6.801 0.267 7.073 1.00 65.62 96 GLY A CA 1
ATOM 715 C C . GLY A 1 96 ? 6.862 1.720 6.575 1.00 65.62 96 GLY A C 1
ATOM 716 O O . GLY A 1 96 ? 7.370 1.965 5.484 1.00 65.62 96 GLY A O 1
ATOM 717 N N . GLY A 1 97 ? 6.413 2.699 7.367 1.00 77.12 97 GLY A N 1
ATOM 718 C CA . GLY A 1 97 ? 6.465 4.119 7.006 1.00 77.12 97 GLY A CA 1
ATOM 719 C C . GLY A 1 97 ? 7.897 4.643 6.898 1.00 77.12 97 GLY A C 1
ATOM 720 O O . GLY A 1 97 ? 8.223 5.354 5.951 1.00 77.12 97 GLY A O 1
ATOM 721 N N . VAL A 1 98 ? 8.775 4.232 7.818 1.00 81.69 98 VAL A N 1
ATOM 722 C CA . VAL A 1 98 ? 10.195 4.623 7.801 1.00 81.69 98 VAL A CA 1
ATOM 723 C C . VAL A 1 98 ? 10.912 4.002 6.604 1.00 81.69 98 VAL A C 1
ATOM 725 O O . VAL A 1 98 ? 11.614 4.706 5.879 1.00 81.69 98 VAL A O 1
ATOM 728 N N . ALA A 1 99 ? 10.686 2.709 6.347 1.00 82.88 99 ALA A N 1
ATOM 729 C CA . ALA A 1 99 ? 11.272 2.023 5.197 1.00 82.88 99 ALA A CA 1
ATOM 730 C C . ALA A 1 99 ? 10.872 2.691 3.869 1.00 82.88 99 ALA A C 1
ATOM 732 O O . ALA A 1 99 ? 11.733 2.951 3.031 1.00 82.88 99 ALA A O 1
ATOM 733 N N . GLY A 1 100 ? 9.594 3.060 3.714 1.00 85.50 100 GLY A N 1
ATOM 734 C CA . GLY A 1 100 ? 9.103 3.749 2.518 1.00 85.50 100 GLY A CA 1
ATOM 735 C C . GLY A 1 100 ? 9.781 5.099 2.267 1.00 85.50 100 GLY A C 1
ATOM 736 O O . GLY A 1 100 ? 10.129 5.404 1.125 1.00 85.50 100 GLY A O 1
ATOM 737 N N . ILE A 1 101 ? 10.028 5.885 3.322 1.00 88.25 101 ILE A N 1
ATOM 738 C CA . ILE A 1 101 ? 10.726 7.176 3.209 1.00 88.25 101 ILE A CA 1
ATOM 739 C C . ILE A 1 101 ? 12.172 6.965 2.747 1.00 88.25 101 ILE A C 1
ATOM 741 O O . ILE A 1 101 ? 12.621 7.641 1.822 1.00 88.25 101 ILE A O 1
ATOM 745 N N . ILE A 1 102 ? 12.889 6.004 3.338 1.00 91.25 102 ILE A N 1
ATOM 746 C CA . ILE A 1 102 ? 14.282 5.707 2.969 1.00 91.25 102 ILE A CA 1
ATOM 747 C C . ILE A 1 102 ? 14.366 5.279 1.499 1.00 91.25 102 ILE A C 1
ATOM 749 O O . ILE A 1 102 ? 15.199 5.795 0.751 1.00 91.25 102 ILE A O 1
ATOM 753 N N . THR A 1 103 ? 13.478 4.384 1.059 1.00 89.81 103 THR A N 1
ATOM 754 C CA . THR A 1 103 ? 13.426 3.938 -0.339 1.00 89.81 103 THR A CA 1
ATOM 755 C C . THR A 1 103 ? 13.130 5.094 -1.295 1.00 89.81 103 THR A C 1
ATOM 757 O O . THR A 1 103 ? 13.787 5.212 -2.330 1.00 89.81 103 THR A O 1
ATOM 760 N N . ALA A 1 104 ? 12.192 5.980 -0.949 1.00 90.25 104 ALA A N 1
ATOM 761 C CA . ALA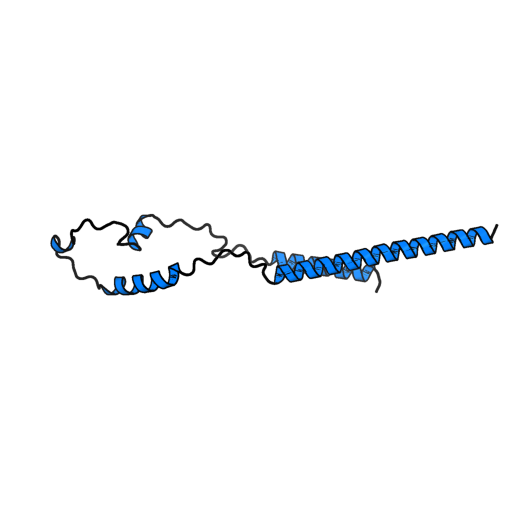 A 1 104 ? 11.861 7.141 -1.771 1.00 90.25 104 ALA A CA 1
ATOM 762 C C . ALA A 1 104 ? 13.043 8.118 -1.905 1.00 90.25 104 ALA A C 1
ATOM 764 O O . ALA A 1 104 ? 13.347 8.566 -3.012 1.00 90.25 104 ALA A O 1
ATOM 765 N N . VAL A 1 105 ? 13.748 8.405 -0.805 1.00 93.69 105 VAL A N 1
ATOM 766 C CA . VAL A 1 105 ? 14.934 9.278 -0.810 1.00 93.69 105 VAL A CA 1
ATOM 767 C C . VAL A 1 105 ? 16.061 8.666 -1.644 1.00 93.69 105 VAL A C 1
ATOM 769 O O . VAL A 1 105 ? 16.637 9.354 -2.487 1.00 93.69 105 VAL A O 1
ATOM 772 N N . ALA A 1 106 ? 16.343 7.371 -1.479 1.00 94.62 106 ALA A N 1
ATOM 773 C CA . ALA A 1 106 ? 17.357 6.679 -2.273 1.00 94.62 106 ALA A CA 1
ATOM 774 C C . ALA A 1 106 ? 17.049 6.747 -3.780 1.00 94.62 106 ALA A C 1
ATOM 776 O O . ALA A 1 106 ? 17.935 7.027 -4.589 1.00 94.62 106 ALA A O 1
ATOM 777 N N . PHE A 1 107 ? 15.782 6.561 -4.160 1.00 94.06 107 PHE A N 1
ATOM 778 C CA . PHE A 1 107 ? 15.354 6.661 -5.553 1.00 94.06 107 PHE A CA 1
ATOM 779 C C . PHE A 1 107 ? 15.502 8.085 -6.108 1.00 94.06 107 PHE A C 1
ATOM 781 O O . PHE A 1 107 ? 15.995 8.261 -7.221 1.00 94.06 107 PHE A O 1
ATOM 788 N N . ALA A 1 108 ? 15.154 9.111 -5.325 1.00 94.69 108 ALA A N 1
ATOM 789 C CA . ALA A 1 108 ? 15.332 10.508 -5.719 1.00 94.69 108 ALA A CA 1
ATOM 790 C C . ALA A 1 108 ? 16.809 10.857 -5.984 1.00 94.69 108 ALA A C 1
ATOM 792 O O . ALA A 1 108 ? 17.116 11.512 -6.982 1.00 94.69 108 ALA A O 1
ATOM 793 N N . VAL A 1 109 ? 17.730 10.371 -5.143 1.00 95.62 109 VAL A N 1
ATOM 794 C CA . VAL A 1 109 ? 19.179 10.563 -5.334 1.00 95.62 109 VAL A CA 1
ATOM 795 C C . VAL A 1 109 ? 19.665 9.872 -6.610 1.00 95.62 109 VAL A C 1
ATOM 797 O O . VAL A 1 109 ? 20.380 10.484 -7.404 1.00 95.62 109 VAL A O 1
ATOM 800 N N . LEU A 1 110 ? 19.245 8.627 -6.857 1.00 95.38 110 LEU A N 1
ATOM 801 C CA . LEU A 1 110 ? 19.609 7.897 -8.076 1.00 95.38 110 LEU A CA 1
ATOM 802 C C . LEU A 1 110 ? 19.093 8.593 -9.343 1.00 95.38 110 LEU A C 1
ATOM 804 O O . LEU A 1 110 ? 19.828 8.697 -10.325 1.00 95.38 110 LEU A O 1
ATOM 808 N N . LEU A 1 111 ? 17.866 9.123 -9.314 1.00 95.56 111 LEU A N 1
ATOM 809 C CA . LEU A 1 111 ? 17.314 9.906 -10.420 1.00 95.56 111 LEU A CA 1
ATOM 810 C C . LEU A 1 111 ? 18.091 11.206 -10.649 1.00 95.56 111 LEU A C 1
ATOM 812 O O . LEU A 1 111 ? 18.425 11.515 -11.792 1.00 95.56 111 LEU A O 1
ATOM 816 N N . ALA A 1 112 ? 18.416 11.950 -9.589 1.00 94.88 112 ALA A N 1
ATOM 817 C CA . ALA A 1 112 ? 19.189 13.185 -9.696 1.00 94.88 112 ALA A CA 1
ATOM 818 C C . ALA A 1 112 ? 20.571 12.931 -10.320 1.00 94.88 112 ALA A C 1
ATOM 820 O O . ALA A 1 112 ? 20.961 13.622 -11.264 1.00 94.88 112 ALA A O 1
ATOM 821 N N . MET A 1 113 ? 21.270 11.889 -9.857 1.00 95.12 113 MET A N 1
ATOM 822 C CA . MET A 1 113 ? 22.560 11.471 -10.409 1.00 95.12 113 MET A CA 1
ATOM 823 C C . MET A 1 113 ? 22.440 11.014 -11.866 1.00 95.12 113 MET A C 1
ATOM 825 O O . MET A 1 113 ? 23.260 11.403 -12.696 1.00 95.12 113 MET A O 1
ATOM 829 N N . GLY A 1 114 ? 21.400 10.245 -12.205 1.00 92.88 114 GLY A N 1
ATOM 830 C CA . GLY A 1 114 ? 21.141 9.803 -13.576 1.00 92.88 114 GLY A CA 1
ATOM 831 C C . GLY A 1 114 ? 20.882 10.969 -14.534 1.00 92.88 114 GLY A C 1
ATOM 832 O O . GLY A 1 114 ? 21.487 11.041 -15.603 1.00 92.88 114 GLY A O 1
ATOM 833 N N . ILE A 1 115 ? 20.037 11.927 -14.139 1.00 93.75 115 ILE A N 1
ATOM 834 C CA . ILE A 1 115 ? 19.748 13.132 -14.931 1.00 93.75 115 ILE A CA 1
ATOM 835 C C . ILE A 1 115 ? 21.011 13.979 -15.101 1.00 93.75 115 ILE A C 1
ATOM 837 O O . ILE A 1 115 ? 21.292 14.445 -16.208 1.00 93.75 115 ILE A O 1
ATOM 841 N N . TYR A 1 116 ? 21.773 14.179 -14.023 1.00 94.31 116 TYR A N 1
ATOM 842 C CA . TYR A 1 116 ? 23.032 14.917 -14.069 1.00 94.31 116 TYR A CA 1
ATOM 843 C C . TYR A 1 116 ? 24.025 14.259 -15.032 1.00 94.31 116 TYR A C 1
ATOM 845 O O . TYR A 1 116 ? 24.536 14.927 -15.930 1.00 94.31 116 TYR A O 1
ATOM 853 N N . TYR A 1 117 ? 24.221 12.944 -14.916 1.00 94.62 117 TYR A N 1
ATOM 854 C CA . TYR A 1 117 ? 25.091 12.179 -15.803 1.00 94.62 117 TYR A CA 1
ATOM 855 C C . TYR A 1 117 ? 24.681 12.338 -17.271 1.00 94.62 117 TYR A C 1
ATOM 857 O O . TYR A 1 117 ? 25.503 12.719 -18.099 1.00 94.62 117 TYR A O 1
ATOM 865 N N . VAL A 1 118 ? 23.395 12.156 -17.597 1.00 93.50 118 VAL A N 1
ATOM 866 C CA . VAL A 1 118 ? 22.891 12.317 -18.972 1.00 93.50 118 VAL A CA 1
ATOM 867 C C . VAL A 1 118 ? 23.126 13.734 -19.497 1.00 93.50 118 VAL A C 1
ATOM 869 O O . VAL A 1 118 ? 23.533 13.895 -20.649 1.00 93.50 118 VAL A O 1
ATOM 872 N N . LYS A 1 119 ? 22.904 14.770 -18.678 1.00 92.88 119 LYS A N 1
ATOM 873 C CA . LYS A 1 119 ? 23.163 16.161 -19.082 1.00 92.88 119 LYS A CA 1
ATOM 874 C C . LYS A 1 119 ? 24.644 16.399 -19.374 1.00 92.88 119 LYS A C 1
ATOM 876 O O . LYS A 1 119 ? 24.952 16.957 -20.426 1.00 92.88 119 LYS A O 1
ATOM 881 N N . VAL A 1 120 ? 25.536 15.946 -18.493 1.00 92.62 120 VAL A N 1
ATOM 882 C CA . VAL A 1 120 ? 26.990 16.092 -18.660 1.00 92.62 120 VAL A CA 1
ATOM 883 C C . VAL A 1 120 ? 27.478 15.319 -19.884 1.00 92.62 120 VAL A C 1
ATOM 885 O O . VAL A 1 120 ? 28.186 15.881 -20.717 1.00 92.62 120 VAL A O 1
ATOM 888 N N . THR A 1 121 ? 27.053 14.066 -20.061 1.00 91.50 121 THR A N 1
ATOM 889 C CA . THR A 1 121 ? 27.418 13.253 -21.229 1.00 91.50 121 THR A CA 1
ATOM 890 C C . THR A 1 121 ? 26.900 13.871 -22.524 1.00 91.50 121 THR A C 1
ATOM 892 O O . THR A 1 121 ? 27.632 13.935 -23.510 1.00 91.50 121 THR A O 1
ATOM 895 N N . ARG A 1 122 ? 25.662 14.384 -22.538 1.00 91.56 122 ARG A N 1
ATOM 896 C CA . ARG A 1 122 ? 25.107 15.065 -23.713 1.00 91.56 122 ARG A CA 1
ATOM 897 C C . ARG A 1 122 ? 25.891 16.331 -24.045 1.00 91.56 122 ARG A C 1
ATOM 899 O O . ARG A 1 122 ? 26.210 16.540 -25.210 1.00 91.56 122 ARG A O 1
ATOM 906 N N . GLN A 1 123 ? 26.224 17.142 -23.042 1.00 91.00 123 GLN A N 1
ATOM 907 C CA . GLN A 1 123 ? 27.033 18.344 -23.229 1.00 91.00 123 GLN A CA 1
ATOM 908 C C . GLN A 1 123 ? 28.426 17.998 -23.766 1.00 91.00 123 GLN A C 1
ATOM 910 O O . GLN A 1 123 ? 28.859 18.596 -24.743 1.00 91.00 123 GLN A O 1
ATOM 915 N N . ALA A 1 124 ? 29.097 16.991 -23.202 1.00 89.50 124 ALA A N 1
ATOM 916 C CA . ALA A 1 124 ? 30.403 16.543 -23.678 1.00 89.50 124 ALA A CA 1
ATOM 917 C C . ALA A 1 124 ? 30.354 16.034 -25.130 1.00 89.50 124 ALA A C 1
ATOM 919 O O . ALA A 1 124 ? 31.236 16.357 -25.926 1.00 89.50 124 ALA A O 1
ATOM 920 N N . ASN A 1 125 ? 29.309 15.286 -25.497 1.00 89.62 125 ASN A N 1
ATOM 921 C CA . ASN A 1 125 ? 29.114 14.804 -26.865 1.00 89.62 125 ASN A CA 1
ATOM 922 C C . ASN A 1 125 ? 28.837 15.953 -27.847 1.00 89.62 125 ASN A C 1
ATOM 924 O O . ASN A 1 125 ? 29.404 15.961 -28.936 1.00 89.62 125 ASN A O 1
ATOM 928 N N . MET A 1 126 ? 28.025 16.941 -27.456 1.00 88.69 126 MET A N 1
ATOM 929 C CA . MET A 1 126 ? 27.770 18.141 -28.263 1.00 88.69 126 MET A CA 1
ATOM 930 C C . MET A 1 126 ? 29.043 18.969 -28.459 1.00 88.69 126 MET A C 1
ATOM 932 O O . MET A 1 126 ? 29.350 19.337 -29.588 1.00 88.69 126 MET A O 1
ATOM 936 N N . SER A 1 127 ? 29.823 19.190 -27.395 1.00 86.31 127 SER A N 1
ATOM 937 C CA . SER A 1 127 ? 31.108 19.889 -27.488 1.00 86.31 127 SER A CA 1
ATOM 938 C C . SER A 1 127 ? 32.100 19.142 -28.380 1.00 86.31 127 SER A C 1
ATOM 940 O O . SER A 1 127 ? 32.821 19.764 -29.151 1.00 86.31 127 SER A O 1
ATOM 942 N N . ARG A 1 128 ? 32.158 17.805 -28.323 1.00 84.75 128 ARG A N 1
ATOM 943 C CA . ARG A 1 128 ? 33.012 17.027 -29.238 1.00 84.75 128 ARG A CA 1
ATOM 944 C C . ARG A 1 128 ? 32.575 17.182 -30.692 1.00 84.75 128 ARG A C 1
ATOM 946 O O . ARG A 1 128 ? 33.432 17.405 -31.539 1.00 84.75 128 ARG A O 1
ATOM 953 N N . ALA A 1 129 ? 31.271 17.120 -30.959 1.00 85.25 129 ALA A N 1
ATOM 954 C CA . ALA A 1 129 ? 30.726 17.278 -32.303 1.00 85.25 129 ALA A CA 1
ATOM 955 C C . ALA A 1 129 ? 30.990 18.680 -32.883 1.00 85.25 129 ALA A C 1
ATOM 957 O O . ALA A 1 129 ? 31.366 18.799 -34.046 1.00 85.25 129 ALA A O 1
ATOM 958 N N . SER A 1 130 ? 30.855 19.743 -32.081 1.00 83.94 130 SER A N 1
ATOM 959 C CA . SER A 1 130 ? 31.146 21.106 -32.543 1.00 83.94 130 SER A CA 1
ATOM 960 C C . SER A 1 130 ? 32.637 21.319 -32.821 1.00 83.94 130 SER A C 1
ATOM 962 O O . SER A 1 130 ? 32.985 21.909 -33.840 1.00 83.94 130 SER A O 1
ATOM 964 N N . ASN A 1 131 ? 33.522 20.792 -31.965 1.00 81.12 131 ASN A N 1
ATOM 965 C CA . ASN A 1 131 ? 34.971 20.887 -32.176 1.00 81.12 131 ASN A CA 1
ATOM 966 C C . ASN A 1 131 ? 35.430 20.101 -33.418 1.00 81.12 131 ASN A C 1
ATOM 968 O O . ASN A 1 131 ? 36.284 20.588 -34.152 1.00 81.12 131 ASN A O 1
ATOM 972 N N . SER A 1 132 ? 34.851 18.924 -33.695 1.00 78.50 132 SER A N 1
ATOM 973 C CA . SER A 1 132 ? 35.206 18.137 -34.888 1.00 78.50 132 SER A CA 1
ATOM 974 C C . SER A 1 132 ? 34.753 18.774 -36.203 1.00 78.50 132 SER A C 1
ATOM 976 O O . SER A 1 132 ? 35.392 18.565 -37.228 1.00 78.50 132 SER A O 1
ATOM 978 N N . VAL A 1 133 ? 33.654 19.540 -36.194 1.00 76.19 133 VAL A N 1
ATOM 979 C CA . VAL A 1 133 ? 33.197 20.275 -37.385 1.00 76.19 133 VAL A CA 1
ATOM 980 C C . VAL A 1 133 ? 34.098 21.484 -37.649 1.00 76.19 133 VAL A C 1
ATOM 982 O O . VAL A 1 133 ? 34.425 21.756 -38.798 1.00 76.19 133 VAL A O 1
ATOM 985 N N . GLN A 1 134 ? 34.554 22.179 -36.601 1.00 71.94 134 GLN A N 1
ATOM 986 C CA . GLN A 1 134 ? 35.391 23.370 -36.750 1.00 71.94 134 GLN A CA 1
ATOM 987 C C . GLN A 1 134 ? 36.836 23.061 -37.175 1.00 71.94 134 GLN A C 1
ATOM 989 O O . GLN A 1 134 ? 37.453 23.892 -37.826 1.00 71.94 134 GLN A O 1
ATOM 994 N N . SER A 1 135 ? 37.380 21.877 -36.868 1.00 71.50 135 SER A N 1
ATOM 995 C CA . SER A 1 135 ? 38.720 21.477 -37.336 1.00 71.50 135 SER A CA 1
ATOM 996 C C . SER A 1 135 ? 38.772 21.057 -38.812 1.00 71.50 135 SER A C 1
ATOM 998 O O . SER A 1 135 ? 39.853 20.760 -39.312 1.00 71.50 135 SER A O 1
ATOM 1000 N N . HIS A 1 136 ? 37.618 20.952 -39.480 1.00 60.72 136 HIS A N 1
ATOM 1001 C CA . HIS A 1 136 ? 37.491 20.485 -40.864 1.00 60.72 136 HIS A CA 1
ATOM 1002 C C . HIS A 1 136 ? 37.081 21.583 -41.862 1.00 60.72 136 HIS A C 1
ATOM 1004 O O . HIS A 1 136 ? 36.884 21.271 -43.038 1.00 60.72 136 HIS A O 1
ATOM 1010 N N . ALA A 1 137 ? 36.953 22.832 -41.404 1.00 53.19 137 ALA A N 1
ATOM 1011 C CA . ALA A 1 137 ? 36.724 24.020 -42.228 1.00 53.19 137 ALA A CA 1
ATOM 1012 C C . ALA A 1 137 ? 37.990 24.883 -42.261 1.00 53.19 137 ALA A C 1
ATOM 1014 O O . ALA A 1 137 ? 38.283 25.432 -43.344 1.00 53.19 137 ALA A O 1
#

pLDDT: mean 74.11, std 14.86, range [46.16, 95.62]